Protein AF-A0A9P0M9X9-F1 (afdb_monomer_lite)

pLDDT: mean 86.86, std 6.49, range [51.66, 96.75]

InterPro domains:
  IPR004117 Olfactory receptor, insect [PF02949] (1-77)
  IPR004117 Olfactory receptor, insect [PTHR21137] (2-88)

Foldseek 3Di:
DLVVLVVQLVVQAVQQVVLLVVLVVLVPDPLVPPDDPVVNVVSVVSNVVSVPGDFDADVNPHTSHVVVSVVVVVVVVVVVVVVVVVVVD

Structure (mmCIF, N/CA/C/O backbone):
data_AF-A0A9P0M9X9-F1
#
_entry.id   AF-A0A9P0M9X9-F1
#
loop_
_atom_site.group_PDB
_atom_site.id
_atom_site.type_symbol
_atom_site.label_atom_id
_atom_site.label_alt_id
_atom_site.label_comp_id
_atom_site.label_asym_id
_atom_site.label_entity_id
_atom_site.label_seq_id
_atom_site.pdbx_PDB_ins_code
_atom_site.Cartn_x
_atom_site.Cartn_y
_atom_site.Cartn_z
_atom_site.occupancy
_atom_site.B_iso_or_equiv
_atom_site.auth_seq_id
_atom_site.auth_comp_id
_atom_site.auth_asym_id
_atom_site.auth_atom_id
_atom_site.pdbx_PDB_model_num
ATOM 1 N N . MET A 1 1 ? -2.145 -6.859 20.483 1.00 78.50 1 MET A N 1
ATOM 2 C CA . MET A 1 1 ? -2.810 -7.125 19.187 1.00 78.50 1 MET A CA 1
ATOM 3 C C . MET A 1 1 ? -2.800 -5.905 18.258 1.00 78.50 1 MET A C 1
ATOM 5 O O . MET A 1 1 ? -2.164 -5.975 17.219 1.00 78.50 1 MET A O 1
ATOM 9 N N . PHE A 1 2 ? -3.422 -4.770 18.615 1.00 85.06 2 PHE A N 1
ATOM 10 C CA . PHE A 1 2 ? -3.535 -3.605 17.710 1.00 85.06 2 PHE A CA 1
ATOM 11 C C . PHE A 1 2 ? -2.202 -3.043 17.201 1.00 85.06 2 PHE A C 1
ATOM 13 O O . PHE A 1 2 ? -2.087 -2.748 16.018 1.00 85.06 2 PHE A O 1
ATOM 20 N N . ILE A 1 3 ? -1.186 -2.954 18.063 1.00 89.00 3 ILE A N 1
ATOM 21 C CA . ILE A 1 3 ? 0.146 -2.451 17.691 1.00 89.00 3 ILE A CA 1
ATOM 22 C C . ILE A 1 3 ? 0.783 -3.303 16.581 1.00 89.00 3 ILE A C 1
ATOM 24 O O . ILE A 1 3 ? 1.363 -2.765 15.647 1.00 89.00 3 ILE A O 1
ATOM 28 N N . GLN A 1 4 ? 0.626 -4.629 16.633 1.00 89.19 4 GLN A N 1
ATOM 29 C CA . GLN A 1 4 ? 1.147 -5.524 15.594 1.00 89.19 4 GLN A CA 1
ATOM 30 C C . GLN A 1 4 ? 0.456 -5.257 14.250 1.00 89.19 4 GLN A C 1
ATOM 32 O O . GLN A 1 4 ? 1.122 -5.078 13.236 1.00 89.19 4 GLN A O 1
ATOM 37 N N . ILE A 1 5 ? -0.879 -5.152 14.254 1.00 88.19 5 ILE A N 1
ATOM 38 C CA . ILE A 1 5 ? -1.675 -4.854 13.051 1.00 88.19 5 ILE A CA 1
ATOM 39 C C . ILE A 1 5 ? -1.304 -3.478 12.485 1.00 88.19 5 ILE A C 1
ATOM 41 O O . ILE A 1 5 ? -1.187 -3.331 11.268 1.00 88.19 5 ILE A O 1
ATOM 45 N N . TYR A 1 6 ? -1.067 -2.493 13.357 1.00 89.31 6 TYR A N 1
ATOM 46 C CA . TYR A 1 6 ? -0.589 -1.170 12.968 1.00 89.31 6 TYR A CA 1
ATOM 47 C C . TYR A 1 6 ? 0.735 -1.255 12.205 1.00 89.31 6 TYR A C 1
ATOM 49 O O . TYR A 1 6 ? 0.808 -0.747 11.089 1.00 89.31 6 TYR A O 1
ATOM 57 N N . PHE A 1 7 ? 1.742 -1.955 12.740 1.00 91.31 7 PHE A N 1
ATOM 58 C CA . PHE A 1 7 ? 3.025 -2.118 12.051 1.00 91.31 7 PHE A CA 1
ATOM 59 C C . PHE A 1 7 ? 2.867 -2.797 10.687 1.00 91.31 7 PHE A C 1
ATOM 61 O O . PHE A 1 7 ? 3.413 -2.308 9.700 1.00 91.31 7 PHE A O 1
ATOM 68 N N . TYR A 1 8 ? 2.074 -3.870 10.590 1.00 89.31 8 TYR A N 1
ATOM 69 C CA . TYR A 1 8 ? 1.841 -4.539 9.305 1.00 89.31 8 TYR A CA 1
ATOM 70 C C . TYR A 1 8 ? 1.174 -3.626 8.271 1.00 89.31 8 TYR A C 1
ATOM 72 O O . TYR A 1 8 ? 1.592 -3.604 7.114 1.00 89.31 8 TYR A O 1
ATOM 80 N N . CYS A 1 9 ? 0.162 -2.852 8.672 1.00 90.38 9 CYS A N 1
ATOM 81 C CA . CYS A 1 9 ? -0.511 -1.913 7.771 1.00 90.38 9 CYS A CA 1
ATOM 82 C C . CYS A 1 9 ? 0.393 -0.734 7.393 1.00 90.38 9 CYS A C 1
ATOM 84 O O . CYS A 1 9 ? 0.316 -0.251 6.265 1.00 90.38 9 CYS A O 1
ATOM 86 N N . TRP A 1 10 ? 1.257 -0.292 8.310 1.00 92.19 10 TRP A N 1
ATOM 87 C CA . TRP A 1 10 ? 2.221 0.777 8.070 1.00 92.19 10 TRP A CA 1
ATOM 88 C C . TRP A 1 10 ? 3.255 0.376 7.018 1.00 92.19 10 TRP A C 1
ATOM 90 O O . TRP A 1 10 ? 3.385 1.044 5.994 1.00 92.19 10 TRP A O 1
ATOM 100 N N . TYR A 1 11 ? 3.934 -0.756 7.222 1.00 91.38 11 TYR A N 1
ATOM 101 C CA . TYR A 1 11 ? 4.903 -1.261 6.248 1.00 91.38 11 TYR A CA 1
ATOM 102 C C . TYR A 1 11 ? 4.237 -1.666 4.930 1.00 91.38 11 TYR A C 1
ATOM 104 O O . TYR A 1 11 ? 4.800 -1.424 3.866 1.00 91.38 11 TYR A O 1
ATOM 112 N N . GLY A 1 12 ? 3.021 -2.222 4.973 1.00 91.12 12 GLY A N 1
ATOM 113 C CA . GLY A 1 12 ? 2.246 -2.512 3.766 1.00 91.12 12 GLY A CA 1
ATOM 114 C C . GLY A 1 12 ? 1.956 -1.262 2.937 1.00 91.12 12 GLY A C 1
ATOM 115 O O . GLY A 1 12 ? 2.151 -1.277 1.723 1.00 91.12 12 GLY A O 1
ATOM 116 N N . GLN A 1 13 ? 1.584 -0.159 3.588 1.00 91.62 13 GLN A N 1
ATOM 117 C CA . GLN A 1 13 ? 1.380 1.120 2.913 1.00 91.62 13 GLN A CA 1
ATOM 118 C C . GLN A 1 13 ? 2.684 1.687 2.335 1.00 91.62 13 GLN A C 1
ATOM 120 O O . GLN A 1 13 ? 2.692 2.134 1.191 1.00 91.62 13 GLN A O 1
ATOM 125 N N . ASP A 1 14 ? 3.774 1.666 3.102 1.00 91.81 14 ASP A N 1
ATOM 126 C CA . ASP A 1 14 ? 5.080 2.173 2.660 1.00 91.81 14 ASP A CA 1
ATOM 127 C C . ASP A 1 14 ? 5.590 1.428 1.413 1.00 91.81 14 ASP A C 1
ATOM 129 O O . ASP A 1 14 ? 6.058 2.041 0.454 1.00 91.81 14 ASP A O 1
ATOM 133 N N . ILE A 1 15 ? 5.403 0.105 1.369 1.00 91.19 15 ILE A N 1
ATOM 134 C CA . ILE A 1 15 ? 5.739 -0.722 0.202 1.00 91.19 15 ILE A CA 1
ATOM 135 C C . ILE A 1 15 ? 4.894 -0.339 -1.018 1.00 91.19 15 ILE A C 1
ATOM 137 O O . ILE A 1 15 ? 5.430 -0.231 -2.123 1.00 91.19 15 ILE A O 1
ATOM 141 N N . VAL A 1 16 ? 3.591 -0.098 -0.836 1.00 90.69 16 VAL A N 1
ATOM 142 C CA . VAL A 1 16 ? 2.708 0.351 -1.926 1.00 90.69 16 VAL A CA 1
ATOM 143 C C . VAL A 1 16 ? 3.176 1.698 -2.481 1.00 90.69 16 VAL A C 1
ATOM 145 O O . VAL A 1 16 ? 3.259 1.854 -3.699 1.00 90.69 16 VAL A O 1
ATOM 148 N N . LEU A 1 17 ? 3.518 2.652 -1.610 1.00 90.88 17 LEU A N 1
ATOM 149 C CA . LEU A 1 17 ? 3.994 3.977 -2.017 1.00 90.88 17 LEU A CA 1
ATOM 150 C C . LEU A 1 17 ? 5.313 3.890 -2.793 1.00 90.88 17 LEU A C 1
ATOM 152 O O . LEU A 1 17 ? 5.403 4.414 -3.905 1.00 90.88 17 LEU A O 1
ATOM 156 N N . LYS A 1 18 ? 6.293 3.144 -2.274 1.00 90.00 18 LYS A N 1
ATOM 157 C CA . LYS A 1 18 ? 7.575 2.910 -2.958 1.00 90.00 18 LYS A CA 1
ATOM 158 C C . LYS A 1 18 ? 7.395 2.197 -4.295 1.00 90.00 18 LYS A C 1
ATOM 160 O O . LYS A 1 18 ? 8.053 2.539 -5.273 1.00 90.00 18 LYS A O 1
ATOM 165 N N . SER A 1 19 ? 6.473 1.237 -4.380 1.00 88.94 19 SER A N 1
ATOM 166 C CA . SER A 1 19 ? 6.166 0.545 -5.637 1.00 88.94 19 SER A CA 1
ATOM 167 C C . SER A 1 19 ? 5.669 1.503 -6.724 1.00 88.94 19 SER A C 1
ATOM 169 O O . SER A 1 19 ? 5.983 1.294 -7.896 1.00 88.94 19 SER A O 1
ATOM 171 N N . ILE A 1 20 ? 4.898 2.528 -6.355 1.00 88.94 20 ILE A N 1
ATOM 172 C CA . ILE A 1 20 ? 4.415 3.556 -7.287 1.00 88.94 20 ILE A CA 1
ATOM 173 C C . ILE A 1 20 ? 5.573 4.473 -7.701 1.00 88.94 20 ILE A C 1
ATOM 175 O O . ILE A 1 20 ? 5.755 4.749 -8.889 1.00 88.94 20 ILE A O 1
ATOM 179 N N . GLU A 1 21 ? 6.388 4.896 -6.737 1.00 90.31 21 GLU A N 1
ATOM 180 C CA . GLU A 1 21 ? 7.535 5.783 -6.956 1.00 90.31 21 GLU A CA 1
ATOM 181 C C . GLU A 1 21 ? 8.588 5.178 -7.898 1.00 90.31 21 GLU A C 1
ATOM 183 O O . GLU A 1 21 ? 9.147 5.881 -8.744 1.00 90.31 21 GLU A O 1
ATOM 188 N N . ILE A 1 22 ? 8.805 3.861 -7.826 1.00 88.19 22 ILE A N 1
ATOM 189 C CA . ILE A 1 22 ? 9.700 3.132 -8.735 1.00 88.19 22 ILE A CA 1
ATOM 190 C C . ILE A 1 22 ? 9.264 3.312 -10.198 1.00 88.19 22 ILE A C 1
ATOM 192 O O . ILE A 1 22 ? 10.099 3.580 -11.063 1.00 88.19 22 ILE A O 1
ATOM 196 N N . SER A 1 23 ? 7.961 3.221 -10.491 1.00 85.62 23 SER A N 1
ATOM 197 C CA . SER A 1 23 ? 7.451 3.406 -11.857 1.00 85.62 23 SER A CA 1
ATOM 198 C C . SER A 1 23 ? 7.729 4.812 -12.390 1.00 85.62 23 SER A C 1
ATOM 200 O O . SER A 1 23 ? 8.052 4.975 -13.567 1.00 85.62 23 SER A O 1
ATOM 202 N N . VAL A 1 24 ? 7.588 5.824 -11.532 1.00 87.69 24 VAL A N 1
ATOM 203 C CA . VAL A 1 24 ? 7.828 7.229 -11.885 1.00 87.69 24 VAL A CA 1
ATOM 204 C C . VAL A 1 24 ? 9.319 7.476 -12.092 1.00 87.69 24 VAL A C 1
ATOM 206 O O . VAL A 1 24 ? 9.712 8.092 -13.079 1.00 87.69 24 VAL A O 1
ATOM 209 N N . SER A 1 25 ? 10.157 6.926 -11.216 1.00 87.50 25 SER A N 1
ATOM 210 C CA . SER A 1 25 ? 11.614 7.026 -11.315 1.00 87.50 25 SER A CA 1
ATOM 211 C C . SER A 1 25 ? 12.141 6.446 -12.629 1.00 87.50 25 SER A C 1
ATOM 213 O O . SER A 1 25 ? 12.959 7.083 -13.289 1.00 87.50 25 SER A O 1
ATOM 215 N N . TYR A 1 26 ? 11.631 5.288 -13.070 1.00 85.06 26 TYR A N 1
ATOM 216 C CA . TYR A 1 26 ? 11.992 4.731 -14.379 1.00 85.06 26 TYR A CA 1
ATOM 217 C C . TYR A 1 26 ? 11.592 5.648 -15.534 1.00 85.06 26 TYR A C 1
ATOM 219 O O . TYR A 1 26 ? 12.388 5.854 -16.448 1.00 85.06 26 TYR A O 1
ATOM 227 N N . TYR A 1 27 ? 10.397 6.237 -15.486 1.00 84.62 27 TYR A N 1
ATOM 228 C CA . TYR A 1 27 ? 9.951 7.167 -16.523 1.00 84.62 27 TYR A CA 1
ATOM 229 C C . TYR A 1 27 ? 10.844 8.413 -16.622 1.00 84.62 27 TYR A C 1
ATOM 231 O O . TYR A 1 27 ? 11.115 8.884 -17.725 1.00 84.62 27 TYR A O 1
ATOM 239 N N . LEU A 1 28 ? 11.327 8.916 -15.482 1.00 87.38 28 LEU A N 1
ATOM 240 C CA . LEU A 1 28 ? 12.189 10.098 -15.400 1.00 87.38 28 LEU A CA 1
ATOM 241 C C . LEU A 1 28 ? 13.636 9.850 -15.851 1.00 87.38 28 LEU A C 1
ATOM 243 O O . LEU A 1 28 ? 14.382 10.806 -16.054 1.00 87.38 28 LEU A O 1
ATOM 247 N N . THR A 1 29 ? 14.061 8.596 -16.022 1.00 83.56 29 THR A N 1
ATOM 248 C CA . THR A 1 29 ? 15.380 8.321 -16.612 1.00 83.56 29 THR A CA 1
ATOM 249 C C . THR A 1 29 ? 15.395 8.672 -18.104 1.00 83.56 29 THR A C 1
ATOM 251 O O . THR A 1 29 ? 14.377 8.574 -18.782 1.00 83.56 29 THR A O 1
ATOM 254 N N . ASN A 1 30 ? 16.557 9.035 -18.665 1.00 83.94 30 ASN A N 1
ATOM 255 C CA . ASN A 1 30 ? 16.741 9.257 -20.114 1.00 83.94 30 ASN A CA 1
ATOM 256 C C . ASN A 1 30 ? 16.712 7.932 -20.908 1.00 83.94 30 ASN A C 1
ATOM 258 O O . ASN A 1 30 ? 17.576 7.652 -21.746 1.00 83.94 30 ASN A O 1
ATOM 262 N N . TRP A 1 31 ? 15.715 7.087 -20.635 1.00 81.00 31 TRP A N 1
ATOM 263 C CA . TRP A 1 31 ? 15.616 5.713 -21.109 1.00 81.00 31 TRP A CA 1
ATOM 264 C C . TRP A 1 31 ? 15.505 5.608 -22.633 1.00 81.00 31 TRP A C 1
ATOM 266 O O . TRP A 1 31 ? 15.830 4.579 -23.223 1.00 81.00 31 TRP A O 1
ATOM 276 N N . TYR A 1 32 ? 15.054 6.686 -23.275 1.00 77.06 32 TYR A N 1
ATOM 277 C CA . TYR A 1 32 ? 14.898 6.794 -24.719 1.00 77.06 32 TYR A CA 1
ATOM 278 C C . TYR A 1 32 ? 16.216 7.016 -25.470 1.00 77.06 32 TYR A C 1
ATOM 280 O O . TYR A 1 32 ? 16.264 6.699 -26.655 1.00 77.06 32 TYR A O 1
ATOM 288 N N . ASN A 1 33 ? 17.255 7.535 -24.803 1.00 77.75 33 ASN A N 1
ATOM 289 C CA . ASN A 1 33 ? 18.521 7.920 -25.441 1.00 77.75 33 ASN A CA 1
ATOM 290 C C . ASN A 1 33 ? 19.737 7.144 -24.906 1.00 77.75 33 ASN A C 1
ATOM 292 O O . ASN A 1 33 ? 20.733 7.013 -25.607 1.00 77.75 33 ASN A O 1
ATOM 296 N N . ALA A 1 34 ? 1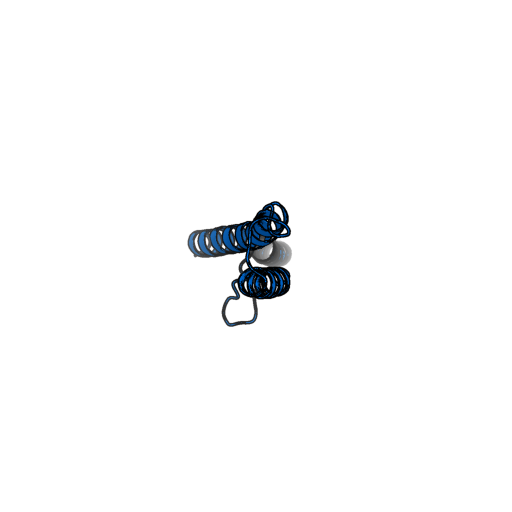9.675 6.637 -23.669 1.00 70.56 34 ALA A N 1
ATOM 297 C CA . ALA A 1 34 ? 20.832 6.064 -22.976 1.00 70.56 34 ALA A CA 1
ATOM 298 C C . ALA A 1 34 ? 21.012 4.542 -23.148 1.00 70.56 34 ALA A C 1
ATOM 300 O O . ALA A 1 34 ? 22.064 4.014 -22.794 1.00 70.56 34 ALA A O 1
ATOM 301 N N . TYR A 1 35 ? 20.009 3.819 -23.661 1.00 77.19 35 TYR A N 1
ATOM 302 C CA . TYR A 1 35 ? 19.997 2.352 -23.635 1.00 77.19 35 TYR A CA 1
ATOM 303 C C . TYR A 1 35 ? 19.838 1.713 -25.017 1.00 77.19 35 TYR A C 1
ATOM 305 O O . TYR A 1 35 ? 19.148 2.230 -25.894 1.00 77.19 35 TYR A O 1
ATOM 313 N N . SER A 1 36 ? 20.446 0.534 -25.186 1.00 82.69 36 SER A N 1
ATOM 314 C CA . SER A 1 36 ? 20.285 -0.297 -26.382 1.00 82.69 36 SER A CA 1
ATOM 315 C C . SER A 1 36 ? 18.832 -0.760 -26.558 1.00 82.69 36 SER A C 1
ATOM 317 O O . SER A 1 36 ? 18.068 -0.845 -25.593 1.00 82.69 36 SER A O 1
ATOM 319 N N . SER A 1 37 ? 18.446 -1.101 -27.795 1.00 81.38 37 SER A N 1
ATOM 320 C CA . SER A 1 37 ? 17.0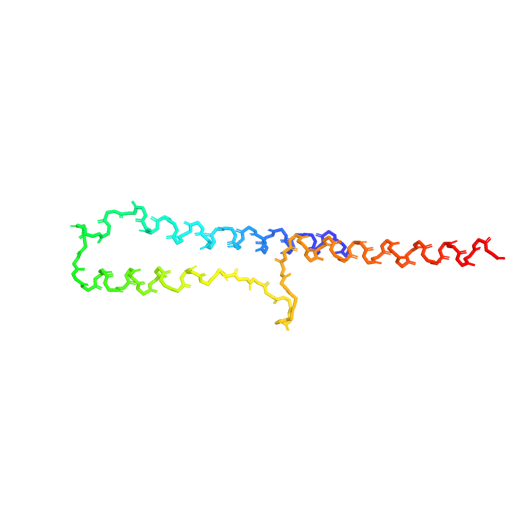73 -1.516 -28.136 1.00 81.38 37 SER A CA 1
ATOM 321 C C . SER A 1 37 ? 16.533 -2.627 -27.221 1.00 81.38 37 SER A C 1
ATOM 323 O O . SER A 1 37 ? 15.395 -2.540 -26.765 1.00 81.38 37 SER A O 1
ATOM 325 N N . ASN A 1 38 ? 17.369 -3.602 -26.852 1.00 84.00 38 ASN A N 1
ATOM 326 C CA . ASN A 1 38 ? 16.986 -4.687 -25.945 1.00 84.00 38 ASN A CA 1
ATOM 327 C C . ASN A 1 38 ? 16.622 -4.171 -24.544 1.00 84.00 38 ASN A C 1
ATOM 329 O O . ASN A 1 38 ? 15.575 -4.516 -24.003 1.00 84.00 38 ASN A O 1
ATOM 333 N N . VAL A 1 39 ? 17.456 -3.302 -23.969 1.00 83.50 39 VAL A N 1
ATOM 334 C CA . VAL A 1 39 ? 17.242 -2.733 -22.628 1.00 83.50 39 VAL A CA 1
ATOM 335 C C . VAL A 1 39 ? 16.012 -1.821 -22.606 1.00 83.50 39 VAL A C 1
ATOM 337 O O . VAL A 1 39 ? 15.262 -1.825 -21.630 1.00 83.50 39 VAL A O 1
ATOM 340 N N . ARG A 1 40 ? 15.740 -1.112 -23.707 1.00 83.56 40 ARG A N 1
ATOM 341 C CA . ARG A 1 40 ? 14.537 -0.285 -23.866 1.00 83.56 40 ARG A CA 1
ATOM 342 C C . ARG A 1 40 ? 13.250 -1.113 -23.799 1.00 83.56 40 ARG A C 1
ATOM 344 O O . ARG A 1 40 ? 12.304 -0.707 -23.127 1.00 83.56 40 ARG A O 1
ATOM 351 N N . THR A 1 41 ? 13.231 -2.281 -24.441 1.00 85.44 41 THR A N 1
ATOM 352 C CA . THR A 1 41 ? 12.092 -3.214 -24.399 1.00 85.44 41 THR A CA 1
ATOM 353 C C . THR A 1 41 ? 11.861 -3.751 -22.986 1.00 85.44 41 THR A C 1
ATOM 355 O O . THR A 1 41 ? 10.722 -3.776 -22.517 1.00 85.44 41 THR A O 1
ATOM 358 N N . TYR A 1 42 ? 12.931 -4.112 -22.269 1.00 86.44 42 TYR A N 1
ATOM 359 C CA . TYR A 1 42 ? 12.825 -4.543 -20.872 1.00 86.44 42 TYR A CA 1
ATOM 360 C C . TYR A 1 42 ? 12.308 -3.426 -19.959 1.00 86.44 42 TYR A C 1
ATOM 362 O O . TYR A 1 42 ? 11.399 -3.668 -19.169 1.00 86.44 42 TYR A O 1
ATOM 370 N N . LEU A 1 43 ? 12.816 -2.198 -20.095 1.00 86.31 43 LEU A 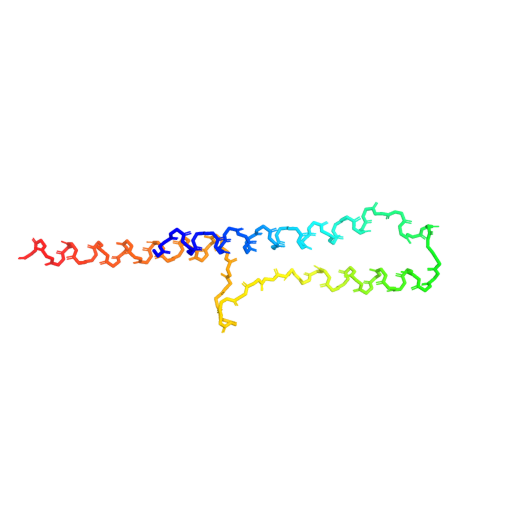N 1
ATOM 371 C CA . LEU A 1 43 ? 12.336 -1.033 -19.339 1.00 86.31 43 LEU A CA 1
ATOM 372 C C . LEU A 1 43 ? 10.849 -0.760 -19.579 1.00 86.31 43 LEU A C 1
ATOM 374 O O . LEU A 1 43 ? 10.112 -0.508 -18.629 1.00 86.31 43 LEU A O 1
ATOM 378 N N . PHE A 1 44 ? 10.393 -0.865 -20.828 1.00 85.06 44 PHE A N 1
ATOM 379 C CA . PHE A 1 44 ? 8.974 -0.748 -21.161 1.00 85.06 44 PHE A CA 1
ATOM 380 C C . PHE A 1 44 ? 8.130 -1.820 -20.473 1.00 85.06 44 PHE A C 1
ATOM 382 O O . PHE A 1 44 ? 7.090 -1.510 -19.888 1.00 85.06 44 PHE A O 1
ATOM 389 N N . LEU A 1 45 ? 8.589 -3.074 -20.505 1.00 87.81 45 LEU A N 1
ATOM 390 C CA . LEU A 1 45 ? 7.919 -4.174 -19.822 1.00 87.81 45 LEU A CA 1
ATOM 391 C C . LEU A 1 45 ? 7.843 -3.909 -18.312 1.00 87.81 45 LEU A C 1
ATOM 393 O O . LEU A 1 45 ? 6.774 -4.065 -17.726 1.00 87.81 45 LEU A O 1
ATOM 397 N N . PHE A 1 46 ? 8.944 -3.474 -17.694 1.00 86.31 46 PHE A N 1
ATOM 398 C CA . PHE A 1 46 ? 8.995 -3.137 -16.272 1.00 86.31 46 PHE A CA 1
ATOM 399 C C . PHE A 1 46 ? 8.043 -1.996 -15.921 1.00 86.31 46 PHE A C 1
ATOM 401 O O . PHE A 1 46 ? 7.233 -2.172 -15.017 1.00 86.31 46 PHE A O 1
ATOM 408 N N . MET A 1 47 ? 8.047 -0.889 -16.668 1.00 85.25 47 MET A N 1
ATOM 409 C CA . MET A 1 47 ? 7.098 0.212 -16.461 1.00 85.25 47 MET A CA 1
ATOM 410 C C . MET A 1 47 ? 5.642 -0.269 -16.547 1.00 85.25 47 MET A C 1
ATOM 412 O O . MET A 1 47 ? 4.823 0.065 -15.692 1.00 85.25 47 MET A O 1
ATOM 416 N N . GLU A 1 48 ? 5.316 -1.119 -17.523 1.00 87.38 48 GLU A N 1
ATOM 417 C CA . GLU A 1 48 ? 3.964 -1.668 -17.679 1.00 87.38 48 GLU A CA 1
ATOM 418 C C . GLU A 1 48 ? 3.575 -2.642 -16.549 1.00 87.38 48 GLU A C 1
ATOM 420 O O . GLU A 1 48 ? 2.394 -2.792 -16.220 1.00 87.38 48 GLU A O 1
ATOM 425 N N . ARG A 1 49 ? 4.549 -3.316 -15.928 1.00 85.88 49 ARG A N 1
ATOM 426 C CA . ARG A 1 49 ? 4.321 -4.142 -14.732 1.00 85.88 49 ARG A CA 1
ATOM 427 C C . ARG A 1 49 ? 4.180 -3.296 -13.472 1.00 85.88 49 ARG A C 1
ATOM 429 O O . ARG A 1 49 ? 3.260 -3.551 -12.699 1.00 85.88 49 ARG A O 1
ATOM 436 N N . SER A 1 50 ? 5.008 -2.271 -13.303 1.00 83.81 50 SER A N 1
ATOM 437 C CA . SER A 1 50 ? 5.006 -1.373 -12.143 1.00 83.81 50 SER A CA 1
ATOM 438 C C . SER A 1 50 ? 3.744 -0.511 -12.034 1.00 83.81 50 SER A C 1
ATOM 440 O O . SER A 1 50 ? 3.406 -0.076 -10.936 1.00 83.81 50 SER A O 1
ATOM 442 N N . LYS A 1 51 ? 2.979 -0.343 -13.125 1.00 82.06 51 LYS A N 1
ATOM 443 C CA . LYS A 1 51 ? 1.615 0.223 -13.085 1.00 82.06 51 LYS A CA 1
ATOM 444 C C . LYS A 1 51 ? 0.662 -0.540 -12.161 1.00 82.06 51 LYS A C 1
ATOM 446 O O . LYS A 1 51 ? -0.338 0.024 -11.722 1.00 82.06 51 LYS A O 1
ATOM 451 N N . ARG A 1 52 ? 0.930 -1.822 -11.882 1.00 83.38 52 ARG A N 1
ATOM 452 C CA . ARG A 1 52 ? 0.211 -2.589 -10.860 1.00 83.38 52 ARG A CA 1
ATOM 453 C C . ARG A 1 52 ? 1.000 -2.499 -9.552 1.00 83.38 52 ARG A C 1
ATOM 455 O O . ARG A 1 52 ? 1.988 -3.220 -9.415 1.00 83.38 52 ARG A O 1
ATOM 462 N N . PRO A 1 53 ? 0.593 -1.637 -8.602 1.00 77.81 53 PRO A N 1
ATOM 463 C CA . 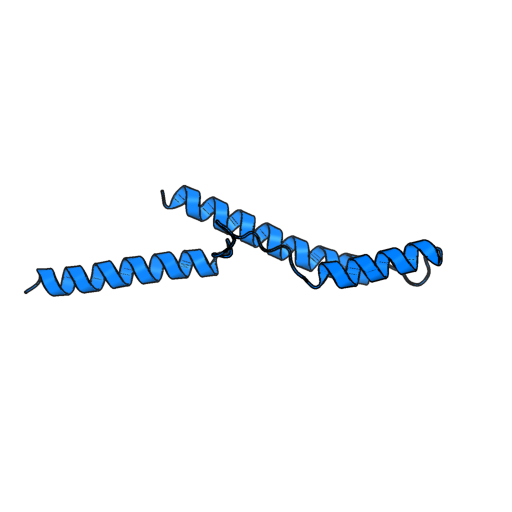PRO A 1 53 ? 1.330 -1.473 -7.360 1.00 77.81 53 PRO A CA 1
ATOM 464 C C . PRO A 1 53 ? 1.341 -2.780 -6.568 1.00 77.81 53 PRO A C 1
ATOM 466 O O . PRO A 1 53 ? 0.349 -3.518 -6.536 1.00 77.81 53 PRO A O 1
ATOM 469 N N . LEU A 1 54 ? 2.463 -3.055 -5.909 1.00 81.44 54 LEU A N 1
ATOM 470 C CA . LEU A 1 54 ? 2.605 -4.225 -5.056 1.00 81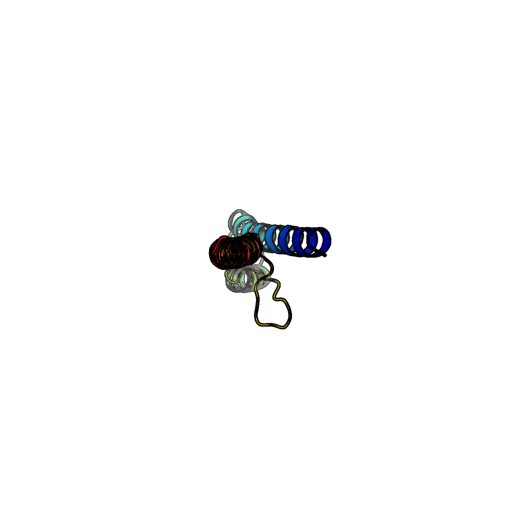.44 54 LEU A CA 1
ATOM 471 C C . LEU A 1 54 ? 1.784 -4.034 -3.773 1.00 81.44 54 LEU A C 1
ATOM 473 O O . LEU A 1 54 ? 2.226 -3.394 -2.823 1.00 81.44 54 LEU A O 1
ATOM 477 N N . VAL A 1 55 ? 0.573 -4.588 -3.748 1.00 84.88 55 VAL A N 1
ATOM 478 C CA . VAL A 1 55 ? -0.306 -4.538 -2.574 1.00 84.88 55 VAL A CA 1
ATOM 479 C C . VAL A 1 55 ? -0.147 -5.817 -1.765 1.00 84.88 55 VAL A C 1
ATOM 481 O O . VAL A 1 55 ? -0.556 -6.893 -2.207 1.00 84.88 55 VAL A O 1
ATOM 484 N N . LEU A 1 56 ? 0.395 -5.697 -0.553 1.00 84.38 56 LEU A N 1
ATOM 485 C CA . LEU A 1 56 ? 0.409 -6.806 0.396 1.00 84.38 56 LEU A CA 1
ATOM 486 C C . LEU A 1 56 ? -1.020 -7.116 0.851 1.00 84.38 56 LEU A C 1
ATOM 488 O O . LEU A 1 56 ? -1.758 -6.222 1.265 1.00 84.38 56 LEU A O 1
ATOM 492 N N . ARG A 1 57 ? -1.417 -8.388 0.777 1.00 86.00 57 ARG A N 1
ATOM 493 C CA . ARG A 1 57 ? -2.753 -8.851 1.169 1.00 86.00 57 ARG A CA 1
ATOM 494 C C . ARG A 1 57 ? -2.656 -9.889 2.280 1.00 86.00 57 ARG A C 1
ATOM 496 O O . ARG A 1 57 ? -2.031 -10.929 2.096 1.00 86.00 57 ARG A O 1
ATOM 503 N N . ALA A 1 58 ? -3.320 -9.645 3.405 1.00 83.25 58 ALA A N 1
ATOM 504 C CA . ALA A 1 58 ? -3.495 -10.632 4.462 1.00 83.25 58 ALA A CA 1
ATOM 505 C C . ALA A 1 58 ? -4.451 -11.735 3.983 1.00 83.25 58 ALA A C 1
ATOM 507 O O . ALA A 1 58 ? -5.599 -11.461 3.616 1.00 83.25 58 ALA A O 1
ATOM 508 N N . GLY A 1 59 ? -3.950 -12.974 3.928 1.00 80.75 59 GLY A N 1
ATOM 509 C CA . GLY A 1 59 ? -4.706 -14.146 3.467 1.00 80.75 59 GLY A CA 1
ATOM 510 C C . GLY A 1 59 ? -5.234 -14.046 2.030 1.00 80.75 59 GLY A C 1
ATOM 511 O O . GLY A 1 59 ? -6.181 -14.741 1.689 1.00 80.75 59 GLY A O 1
ATOM 512 N N . GLY A 1 60 ? -4.695 -13.141 1.202 1.00 81.56 60 GLY A N 1
ATOM 513 C CA . GLY A 1 60 ? -5.184 -12.870 -0.159 1.00 81.56 60 GLY A CA 1
ATOM 514 C C . GLY A 1 60 ? -6.443 -11.993 -0.245 1.00 81.56 60 GLY A C 1
ATOM 515 O O . GLY A 1 60 ? -6.767 -11.499 -1.325 1.00 81.56 60 GLY A O 1
ATOM 516 N N . VAL A 1 61 ? -7.114 -11.722 0.877 1.00 77.69 61 VAL A N 1
ATOM 517 C CA . VAL A 1 61 ? -8.417 -11.036 0.894 1.00 77.69 61 VAL A CA 1
ATOM 518 C C . VAL A 1 61 ? -8.276 -9.564 1.276 1.00 77.69 61 VAL A C 1
ATOM 520 O O . VAL A 1 61 ? -8.758 -8.691 0.553 1.00 77.69 61 VAL A O 1
ATOM 523 N N . PHE A 1 62 ? -7.568 -9.263 2.367 1.00 81.94 62 PHE A N 1
ATOM 524 C CA . PHE A 1 62 ? -7.525 -7.910 2.928 1.00 81.94 62 PHE A CA 1
ATOM 525 C C . PHE A 1 62 ? -6.234 -7.178 2.557 1.00 81.94 62 PHE A C 1
ATOM 527 O O . PHE A 1 62 ? -5.162 -7.647 2.934 1.00 81.94 62 PHE A O 1
ATOM 534 N N . PRO A 1 63 ? -6.284 -6.025 1.867 1.00 86.50 63 PRO A N 1
ATOM 535 C CA . PRO A 1 63 ? -5.081 -5.240 1.614 1.00 86.50 63 PRO A CA 1
ATOM 536 C C . PRO A 1 63 ? -4.541 -4.650 2.925 1.00 86.50 63 PRO A C 1
ATOM 538 O O . PRO A 1 63 ? -5.277 -4.010 3.678 1.00 86.50 63 PRO A O 1
ATOM 541 N N . LEU A 1 64 ? -3.255 -4.851 3.203 1.00 87.00 64 LEU A N 1
ATOM 542 C CA . LEU A 1 64 ? -2.553 -4.281 4.354 1.00 87.00 64 LEU A CA 1
ATOM 543 C C . LEU A 1 64 ? -2.245 -2.809 4.073 1.00 87.00 64 LEU A C 1
ATOM 545 O O . LEU A 1 64 ? -1.198 -2.470 3.531 1.00 87.00 64 LEU A O 1
ATOM 549 N N . THR A 1 65 ? -3.197 -1.941 4.400 1.00 89.38 65 THR A N 1
ATOM 550 C CA . THR A 1 65 ? -3.143 -0.501 4.124 1.00 89.38 65 THR A CA 1
ATOM 551 C C . THR A 1 65 ? -3.669 0.264 5.332 1.00 89.38 65 THR A C 1
ATOM 553 O O . THR A 1 65 ? -4.419 -0.273 6.149 1.00 89.38 65 THR A O 1
ATOM 556 N N . LEU A 1 66 ? -3.315 1.543 5.472 1.00 89.31 66 LEU A N 1
ATOM 557 C CA . LEU A 1 66 ? -3.849 2.347 6.582 1.00 89.31 66 LEU A CA 1
ATOM 5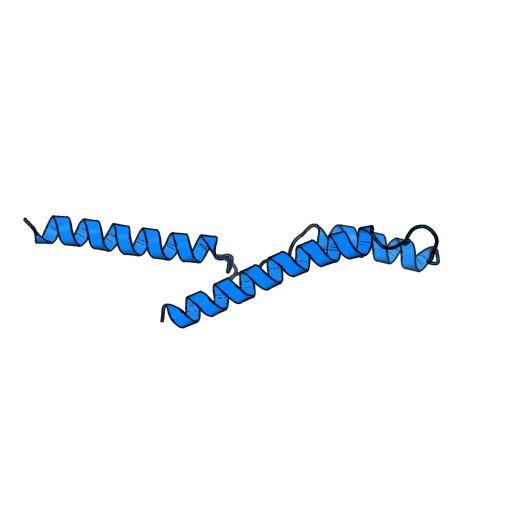58 C C . LEU A 1 66 ? -5.382 2.487 6.518 1.00 89.31 66 LEU A C 1
ATOM 560 O O . LEU A 1 66 ? -6.039 2.611 7.553 1.00 89.31 66 LEU A O 1
ATOM 564 N N . SER A 1 67 ? -5.969 2.424 5.319 1.00 89.19 67 SER A N 1
ATOM 565 C CA . SER A 1 67 ? -7.422 2.489 5.133 1.00 89.19 67 SER A CA 1
ATOM 566 C C . SER A 1 67 ? -8.146 1.273 5.721 1.00 89.19 67 SER A C 1
ATOM 568 O O . SER A 1 67 ? -9.213 1.426 6.327 1.00 89.19 67 SER A O 1
ATOM 570 N N . THR A 1 68 ? -7.567 0.072 5.620 1.00 88.25 68 THR A N 1
ATOM 571 C CA . THR A 1 68 ? -8.142 -1.126 6.248 1.00 88.25 68 THR A CA 1
ATOM 572 C C . THR A 1 68 ? -8.008 -1.085 7.763 1.00 88.25 68 THR A C 1
ATOM 574 O O . THR A 1 68 ? -8.976 -1.406 8.453 1.00 88.25 68 THR A O 1
ATOM 577 N N . LEU A 1 69 ? -6.894 -0.578 8.301 1.00 89.81 69 LEU A N 1
ATOM 578 C CA . LEU A 1 69 ? -6.757 -0.344 9.742 1.00 89.81 69 LEU A CA 1
ATOM 579 C C . LEU A 1 69 ? -7.837 0.613 10.276 1.00 89.81 69 LEU A C 1
ATOM 581 O O . LEU A 1 69 ? -8.498 0.311 11.272 1.00 89.81 69 LEU A O 1
ATOM 585 N N . MET A 1 70 ? -8.066 1.738 9.592 1.00 91.69 70 MET A N 1
ATOM 586 C CA . MET A 1 70 ? -9.124 2.691 9.955 1.00 91.69 70 MET A CA 1
ATOM 587 C C . MET A 1 70 ? -10.517 2.060 9.897 1.00 91.69 70 MET A C 1
ATOM 589 O O . MET A 1 70 ? -11.353 2.316 10.764 1.00 91.69 70 MET A O 1
ATOM 593 N N . SER A 1 71 ? -10.763 1.194 8.914 1.00 91.44 71 SER A N 1
ATOM 594 C CA . SER A 1 71 ? -12.030 0.466 8.791 1.00 91.44 71 SER A CA 1
ATOM 595 C C . SER A 1 71 ? -12.258 -0.493 9.966 1.00 91.44 71 SER A C 1
ATOM 597 O O . SER A 1 71 ? -13.369 -0.561 10.500 1.00 91.44 71 SER A O 1
ATOM 599 N N . ILE A 1 72 ? -11.206 -1.180 10.426 1.00 91.12 72 ILE A N 1
ATOM 600 C CA . ILE A 1 72 ? -11.250 -2.054 11.610 1.00 91.12 72 ILE A CA 1
ATOM 601 C C . ILE A 1 72 ? -11.565 -1.236 12.869 1.00 91.12 72 ILE A C 1
ATOM 603 O O . ILE A 1 72 ? -12.454 -1.608 13.639 1.00 91.12 72 ILE A O 1
ATOM 607 N N . LEU A 1 73 ? -10.886 -0.103 13.068 1.00 92.12 73 LEU A N 1
ATOM 608 C CA . LEU A 1 73 ? -11.118 0.779 14.218 1.00 92.12 73 LEU A CA 1
ATOM 609 C C . LEU A 1 73 ? -12.541 1.344 14.231 1.00 92.12 73 LEU A C 1
ATOM 611 O O . LEU A 1 73 ? -13.219 1.285 15.257 1.00 92.12 73 LEU A O 1
ATOM 615 N N . ARG A 1 74 ? -13.027 1.829 13.082 1.00 93.56 74 ARG A N 1
ATOM 616 C CA . ARG A 1 74 ? -14.389 2.359 12.941 1.00 93.56 74 ARG A CA 1
ATOM 617 C C . ARG A 1 74 ? -15.441 1.301 13.262 1.00 93.56 74 ARG A C 1
ATOM 619 O O . ARG A 1 74 ? -16.389 1.585 13.991 1.00 93.56 74 ARG A O 1
ATOM 626 N N . SER A 1 75 ? -15.252 0.086 12.754 1.00 93.06 75 SER A N 1
ATOM 627 C CA . SER A 1 75 ? -16.152 -1.038 13.026 1.00 93.06 75 SER A CA 1
ATOM 628 C C . SER A 1 75 ? -16.144 -1.394 14.513 1.00 93.06 75 SER A C 1
ATOM 630 O O . SER A 1 75 ? -17.204 -1.512 15.121 1.00 93.06 75 SER A O 1
ATOM 632 N N . SER A 1 76 ? -14.959 -1.471 15.124 1.00 93.69 76 SER A N 1
ATOM 633 C CA . SER A 1 76 ? -14.794 -1.786 16.549 1.00 93.69 76 SER A CA 1
ATOM 634 C C . SER A 1 76 ? -15.479 -0.750 17.447 1.00 93.69 76 SER A C 1
ATOM 636 O O . SER A 1 76 ? -16.197 -1.111 18.379 1.00 93.69 76 SER A O 1
ATOM 638 N N . TYR A 1 77 ? -15.316 0.541 17.135 1.00 93.81 77 TYR A N 1
ATOM 639 C CA . TYR A 1 77 ? -15.996 1.622 17.849 1.00 93.81 77 TYR A CA 1
ATOM 640 C C . TYR A 1 77 ? -17.513 1.576 17.650 1.00 93.81 77 TYR A C 1
ATOM 642 O O . TYR A 1 77 ? -18.257 1.723 18.614 1.00 93.81 77 TYR A O 1
ATOM 650 N N . SER A 1 78 ? -17.984 1.320 16.425 1.00 95.62 78 SER A N 1
ATOM 651 C CA . SER A 1 78 ? -19.414 1.173 16.136 1.00 95.62 78 SER A CA 1
ATOM 652 C C . SER A 1 78 ? -20.039 0.045 16.962 1.00 95.62 78 SER A C 1
ATOM 654 O O . SER A 1 78 ? -21.089 0.245 17.570 1.00 95.62 78 SER A O 1
ATOM 656 N N . TYR A 1 79 ? -19.377 -1.113 17.042 1.00 95.44 79 TYR A N 1
ATOM 657 C CA . TYR A 1 79 ? -19.811 -2.221 17.897 1.00 95.44 79 TYR A CA 1
ATOM 658 C C . TYR A 1 79 ? -19.872 -1.811 19.370 1.00 95.44 79 TYR A C 1
ATOM 660 O O . TYR A 1 79 ? -20.874 -2.055 20.043 1.00 95.44 79 TYR A O 1
ATOM 668 N N . MET A 1 80 ? -18.832 -1.136 19.861 1.00 94.31 80 MET A N 1
ATOM 669 C CA . MET A 1 80 ? -18.782 -0.666 21.244 1.00 94.31 80 MET A CA 1
ATOM 670 C C . MET A 1 80 ? -19.901 0.339 21.547 1.00 94.31 80 MET A C 1
ATOM 672 O O . MET A 1 80 ? -20.553 0.237 22.582 1.00 94.31 80 MET A O 1
ATOM 676 N N . ALA A 1 81 ? -20.169 1.272 20.634 1.00 95.56 81 ALA A N 1
ATOM 677 C CA . ALA A 1 81 ? -21.229 2.263 20.777 1.00 95.56 81 ALA A CA 1
ATOM 678 C C . ALA A 1 81 ? -22.620 1.612 20.830 1.00 95.56 81 ALA A C 1
ATOM 680 O O . ALA A 1 81 ? -23.451 2.011 21.646 1.00 95.56 81 ALA A O 1
ATOM 681 N N . VAL A 1 82 ? -22.872 0.591 20.002 1.00 96.75 82 VAL A N 1
ATOM 682 C CA . VAL A 1 82 ? -24.123 -0.186 20.046 1.00 96.75 82 VAL A CA 1
ATOM 683 C C . VAL A 1 82 ? -24.266 -0.899 21.390 1.00 96.75 82 VAL A C 1
ATOM 685 O O . VAL A 1 82 ? -25.300 -0.762 22.040 1.00 96.75 82 VAL A O 1
ATOM 688 N N . LEU A 1 83 ? -23.222 -1.591 21.852 1.00 95.88 83 LEU A N 1
ATOM 689 C CA . LEU A 1 83 ? -23.241 -2.290 23.141 1.00 95.88 83 LEU A CA 1
ATOM 690 C C . LEU A 1 83 ? -23.455 -1.333 24.320 1.00 95.88 83 LEU A C 1
ATOM 692 O O . LEU A 1 83 ? -24.255 -1.619 25.206 1.00 95.88 83 LEU A O 1
ATOM 696 N N . GLN A 1 84 ? -22.802 -0.170 24.318 1.00 94.50 84 GLN A N 1
ATOM 697 C CA . GLN A 1 84 ? -22.998 0.850 25.352 1.00 94.50 84 GLN A CA 1
ATOM 698 C C . GLN A 1 84 ? -24.422 1.411 25.358 1.00 94.50 84 GLN A C 1
ATOM 700 O O . GLN A 1 84 ? -24.952 1.704 26.428 1.00 94.50 84 GLN A O 1
ATOM 705 N N . ARG A 1 85 ? -25.055 1.561 24.187 1.00 95.00 85 ARG A N 1
ATOM 706 C CA . ARG A 1 85 ? -26.463 1.974 24.111 1.00 95.00 85 ARG A CA 1
ATOM 707 C C . ARG A 1 85 ? -27.410 0.901 24.637 1.00 95.00 85 ARG A C 1
ATOM 709 O O . ARG A 1 85 ? -28.385 1.255 25.287 1.00 95.00 85 ARG A O 1
ATOM 716 N N . LEU A 1 86 ? -27.132 -0.373 24.367 1.00 95.19 86 LEU A N 1
ATOM 717 C CA . LEU A 1 86 ? -27.944 -1.488 24.861 1.00 95.19 86 LEU A CA 1
ATOM 718 C C . LEU A 1 86 ? -27.803 -1.681 26.375 1.00 95.19 86 LEU A C 1
ATOM 720 O O . LEU A 1 86 ? -28.793 -1.963 27.029 1.00 95.19 86 LEU A O 1
ATOM 724 N N . ASN A 1 87 ? -26.602 -1.484 26.927 1.00 90.62 87 ASN A N 1
ATOM 725 C CA . ASN A 1 87 ? -26.322 -1.652 28.359 1.00 90.62 87 ASN A CA 1
ATOM 726 C C . ASN A 1 87 ? -26.771 -0.454 29.225 1.00 90.62 87 ASN A C 1
ATOM 728 O O . ASN A 1 87 ? -26.845 -0.550 30.441 1.00 90.62 87 ASN A O 1
ATOM 732 N N . LYS A 1 88 ? -27.049 0.707 28.617 1.00 73.69 88 LYS A N 1
ATOM 733 C CA . LYS A 1 88 ? -27.631 1.873 29.314 1.00 73.69 88 LYS A CA 1
ATOM 734 C C . LYS A 1 88 ? -29.159 1.799 29.457 1.00 73.69 88 LYS A C 1
ATOM 736 O O . LYS A 1 88 ? -29.758 2.772 29.915 1.00 73.69 88 LYS A O 1
ATOM 741 N N . LYS A 1 89 ? -29.777 0.704 29.023 1.00 51.66 89 LYS A N 1
ATOM 742 C CA . LYS A 1 89 ? -31.216 0.453 29.080 1.00 51.66 89 LYS A CA 1
ATOM 743 C C . LYS A 1 89 ? -31.493 -0.651 30.090 1.00 51.66 89 LYS A C 1
ATOM 745 O O . LYS A 1 89 ? -32.533 -0.537 30.766 1.00 51.66 89 LYS A O 1
#

Radius of gyration: 20.87 Å; chains: 1; bounding box: 52×24×58 Å

Secondary structure (DSSP, 8-state):
-HHHHHHHHHHHHHHHHHHHHHHHHHHHS-TTTSS-HHHHHHHHHHHHHHTS----EETTTEE-SHHHHHHHHHHHHHHHHHHHHHHT-

Sequence (89 aa):
MFIQIYFYCWYGQDIVLKSIEISVSYYLTNWYNAYSSNVRTYLFLFMERSKRPLVLRAGGVFPLTLSTLMSILRSSYSYMAVLQRLNKK

Organism: Acanthoscelides obtectus (NCBI:txid200917)